Protein AF-A0A251ZAP9-F1 (afdb_monomer_lite)

pLDDT: mean 86.89, std 14.74, range [37.38, 97.94]

Radius of gyration: 20.37 Å; chains: 1; bounding box: 58×32×50 Å

Secondary structure (DSSP, 8-state):
-PPP--PPPHHHHHHHHHHHHHHHHHTT--HHHHHHHHT-S-SSHHHHHHHHHHHHHHHHHHHHHHHHHHHHHHHHHTSPS-HHHHHHHHHHHHHHHHHHT-

Structure (mmCIF, N/CA/C/O backbone):
data_AF-A0A251ZAP9-F1
#
_entry.id   AF-A0A251ZAP9-F1
#
loop_
_atom_site.group_PDB
_atom_site.id
_atom_site.type_symbol
_atom_site.label_atom_id
_atom_site.label_alt_id
_atom_site.label_comp_id
_atom_site.label_asym_id
_atom_site.label_entity_id
_atom_site.label_seq_id
_atom_site.pdbx_PDB_ins_code
_atom_site.Cartn_x
_atom_site.Cartn_y
_atom_site.Cartn_z
_atom_site.occupancy
_atom_site.B_iso_or_equiv
_atom_site.auth_seq_id
_atom_site.auth_comp_id
_atom_site.auth_asym_id
_atom_site.auth_atom_id
_atom_site.pdbx_PDB_model_num
ATOM 1 N N . MET A 1 1 ? -24.349 -4.810 14.531 1.00 37.38 1 MET A N 1
ATOM 2 C CA . MET A 1 1 ? -23.433 -3.792 15.086 1.00 37.38 1 MET A CA 1
ATOM 3 C C . MET A 1 1 ? -22.558 -3.328 13.937 1.00 37.38 1 MET A C 1
ATOM 5 O O . MET A 1 1 ? -21.761 -4.117 13.455 1.00 37.38 1 MET A O 1
ATOM 9 N N . VAL A 1 2 ? -22.806 -2.134 13.400 1.00 46.34 2 VAL A N 1
ATOM 10 C CA . VAL A 1 2 ? -21.966 -1.564 12.334 1.00 46.34 2 VAL A CA 1
ATOM 11 C C . VAL A 1 2 ? -20.702 -1.050 13.026 1.00 46.34 2 VAL A C 1
ATOM 13 O O . VAL A 1 2 ? -20.858 -0.300 13.994 1.00 46.34 2 VAL A O 1
ATOM 16 N N . PRO A 1 3 ? -19.482 -1.475 12.653 1.00 48.91 3 PRO A N 1
ATOM 17 C CA . PRO A 1 3 ? -18.291 -0.922 13.278 1.00 48.91 3 PRO A CA 1
ATOM 18 C C . PRO A 1 3 ? -18.271 0.583 13.002 1.00 48.91 3 PRO A C 1
ATOM 20 O O . PRO A 1 3 ? -18.531 1.018 11.879 1.00 48.91 3 PRO A O 1
ATOM 23 N N . ALA A 1 4 ? -18.029 1.377 14.046 1.00 52.19 4 ALA A N 1
ATOM 24 C CA . ALA A 1 4 ? -17.840 2.812 13.910 1.00 52.19 4 ALA A CA 1
ATOM 25 C C . ALA A 1 4 ? -16.797 3.056 12.814 1.00 52.19 4 ALA A C 1
ATOM 27 O O . ALA A 1 4 ? -15.747 2.407 12.828 1.00 52.19 4 ALA A O 1
ATOM 28 N N . ALA A 1 5 ? -17.110 3.941 11.861 1.00 56.00 5 ALA A N 1
ATOM 29 C CA . ALA A 1 5 ? -16.193 4.369 10.813 1.00 56.00 5 ALA A CA 1
ATOM 30 C C . ALA A 1 5 ? -14.890 4.820 11.483 1.00 56.00 5 ALA A C 1
ATOM 32 O O . ALA A 1 5 ? -14.802 5.907 12.052 1.00 56.00 5 ALA A O 1
ATOM 33 N N . SER A 1 6 ? -13.917 3.917 11.514 1.00 70.44 6 SER A N 1
ATOM 34 C CA . SER A 1 6 ? -12.701 4.093 12.290 1.00 70.44 6 SER A CA 1
ATOM 35 C C . SER A 1 6 ? -11.775 4.901 11.408 1.00 70.44 6 SER A C 1
ATOM 37 O O . SE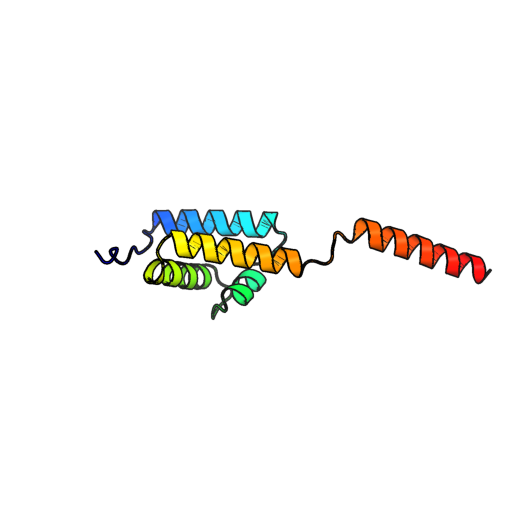R A 1 6 ? -11.110 4.364 10.534 1.00 70.44 6 SER A O 1
ATOM 39 N N . THR A 1 7 ? -11.819 6.221 11.540 1.00 82.56 7 THR A N 1
ATOM 40 C CA . THR A 1 7 ? -10.821 7.064 10.888 1.00 82.56 7 THR A CA 1
ATOM 41 C C . THR A 1 7 ? -9.475 6.862 11.582 1.00 82.56 7 THR A C 1
ATOM 43 O O . THR A 1 7 ? -9.433 6.658 12.794 1.00 82.56 7 THR A O 1
ATOM 46 N N . LEU A 1 8 ? -8.381 6.887 10.822 1.00 88.94 8 LEU A N 1
ATOM 47 C CA . LEU A 1 8 ? -7.042 6.875 11.407 1.00 88.94 8 LEU A CA 1
ATOM 48 C C . LEU A 1 8 ? -6.769 8.224 12.077 1.00 88.94 8 LEU A C 1
ATOM 50 O O . LEU A 1 8 ? -7.010 9.280 11.484 1.00 88.94 8 LEU A O 1
ATOM 54 N N . ASN A 1 9 ? -6.245 8.177 13.296 1.00 92.00 9 ASN A N 1
ATOM 55 C CA . ASN A 1 9 ? -5.820 9.364 14.033 1.00 92.00 9 ASN A CA 1
ATOM 56 C C . ASN A 1 9 ? -4.478 9.896 13.482 1.00 92.00 9 ASN A C 1
ATOM 58 O O . ASN A 1 9 ? -3.777 9.160 12.784 1.00 92.00 9 ASN A O 1
ATOM 62 N N . PRO A 1 10 ? -4.077 11.142 13.803 1.00 92.75 10 PRO A N 1
ATOM 63 C CA . PRO A 1 10 ? -2.835 11.738 13.299 1.00 92.75 10 PRO A CA 1
ATOM 64 C C . PRO A 1 10 ? -1.585 10.882 13.547 1.00 92.75 10 PRO A C 1
ATOM 66 O O . PRO A 1 10 ? -0.848 10.617 12.602 1.00 92.75 10 PRO A O 1
ATOM 69 N N . ASP A 1 11 ? -1.403 10.359 14.764 1.00 94.38 11 ASP A N 1
ATOM 70 C CA . ASP A 1 11 ? -0.278 9.471 15.092 1.00 94.38 11 ASP A CA 1
ATOM 71 C C . ASP A 1 11 ? -0.277 8.189 14.245 1.00 94.38 11 ASP A C 1
ATOM 73 O O . ASP A 1 11 ? 0.767 7.722 13.797 1.00 94.38 11 ASP A O 1
ATOM 77 N N . GLN A 1 12 ? -1.457 7.624 13.970 1.00 94.19 12 GLN A N 1
ATOM 78 C CA . GLN A 1 12 ? -1.580 6.419 13.144 1.00 94.19 12 GLN A CA 1
ATOM 79 C C . GLN A 1 12 ? -1.276 6.708 11.672 1.00 94.19 12 GLN A C 1
ATOM 81 O O . GLN A 1 12 ? -0.725 5.853 10.983 1.00 94.19 12 GLN A O 1
ATOM 86 N N . LEU A 1 13 ? -1.626 7.899 11.180 1.00 95.00 13 LEU A N 1
ATOM 87 C CA . LEU A 1 13 ? -1.279 8.335 9.828 1.00 95.00 13 LEU A CA 1
ATOM 88 C C . LEU A 1 13 ? 0.229 8.545 9.678 1.00 95.00 13 LEU A C 1
ATOM 90 O O . LEU A 1 13 ? 0.785 8.149 8.658 1.00 95.00 13 LEU A O 1
ATOM 94 N N . GLU A 1 14 ? 0.892 9.109 10.688 1.00 96.69 14 GLU A N 1
ATOM 95 C CA . GLU A 1 14 ? 2.350 9.258 10.700 1.00 96.69 14 GLU A CA 1
ATOM 96 C C . GLU A 1 14 ? 3.054 7.894 10.734 1.00 96.69 14 GLU A C 1
ATOM 98 O O . GLU A 1 14 ? 3.955 7.632 9.936 1.00 96.69 14 GLU A O 1
ATOM 103 N N . GLN A 1 15 ? 2.588 6.976 11.586 1.00 96.81 15 GLN A N 1
ATOM 104 C CA . GLN A 1 15 ? 3.089 5.599 11.616 1.00 96.81 15 GLN A CA 1
ATOM 105 C C . GLN A 1 15 ? 2.869 4.876 10.283 1.00 96.81 15 GLN A C 1
ATOM 107 O O . GLN A 1 15 ? 3.771 4.193 9.796 1.00 96.81 15 GLN A O 1
ATOM 112 N N . LEU A 1 16 ? 1.697 5.048 9.666 1.00 96.44 16 LEU A N 1
ATOM 113 C CA . LEU A 1 16 ? 1.402 4.489 8.351 1.00 96.44 16 LEU A CA 1
ATOM 114 C C . LEU A 1 16 ? 2.315 5.091 7.276 1.00 96.44 16 LEU A C 1
ATOM 116 O O . LEU A 1 16 ? 2.805 4.364 6.419 1.00 96.44 16 LEU A O 1
ATOM 120 N N . GLU A 1 17 ? 2.588 6.394 7.321 1.00 97.38 17 GLU A N 1
ATOM 121 C CA . GLU A 1 17 ? 3.525 7.041 6.404 1.00 97.38 17 GLU 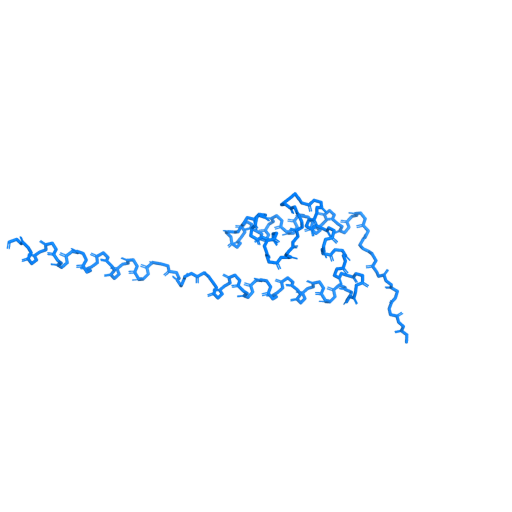A CA 1
ATOM 122 C C . GLU A 1 17 ? 4.935 6.447 6.507 1.00 97.38 17 GLU A C 1
ATOM 124 O O . GLU A 1 17 ? 5.548 6.150 5.478 1.00 97.38 17 GLU A O 1
ATOM 129 N N . LEU A 1 18 ? 5.448 6.267 7.728 1.00 97.88 18 LEU A N 1
ATOM 130 C CA . LEU A 1 18 ? 6.755 5.649 7.965 1.00 97.88 18 LEU A CA 1
ATOM 131 C C . LEU A 1 18 ? 6.781 4.210 7.447 1.00 97.88 18 LEU A C 1
ATOM 133 O O . LEU A 1 18 ? 7.659 3.861 6.658 1.00 97.88 18 LEU A O 1
ATOM 137 N N . PHE A 1 19 ? 5.760 3.421 7.792 1.00 97.75 19 PHE A N 1
ATOM 138 C CA . PHE A 1 19 ? 5.604 2.057 7.297 1.00 97.75 19 PHE A CA 1
ATOM 139 C C . PHE A 1 19 ? 5.631 2.001 5.766 1.00 97.75 19 PHE A C 1
ATOM 141 O O . PHE A 1 19 ? 6.369 1.204 5.193 1.00 97.75 19 PHE A O 1
ATOM 148 N N . LEU A 1 20 ? 4.871 2.864 5.083 1.00 97.50 20 LEU A N 1
ATOM 149 C CA . LEU A 1 20 ? 4.834 2.887 3.620 1.00 97.50 20 LEU A CA 1
ATOM 150 C C . LEU A 1 20 ? 6.192 3.250 3.022 1.00 97.50 20 LEU A C 1
ATOM 152 O O . LEU A 1 20 ? 6.576 2.673 2.008 1.00 97.50 20 LEU A O 1
ATOM 156 N N . LYS A 1 21 ? 6.929 4.193 3.619 1.00 97.44 21 LYS A N 1
ATOM 157 C CA . LYS A 1 21 ? 8.277 4.548 3.149 1.00 97.44 21 LYS A CA 1
ATOM 158 C C . LYS A 1 21 ? 9.225 3.355 3.243 1.00 97.44 21 LYS A C 1
ATOM 160 O O . LYS A 1 21 ? 9.916 3.064 2.265 1.00 97.44 21 LYS A O 1
ATOM 165 N N . ASP A 1 22 ? 9.222 2.653 4.371 1.00 97.94 22 ASP A N 1
ATOM 166 C CA . ASP A 1 22 ? 10.075 1.481 4.574 1.00 97.94 22 ASP A CA 1
ATOM 167 C C . ASP A 1 22 ? 9.655 0.314 3.678 1.00 97.94 22 ASP A C 1
ATOM 169 O O . ASP A 1 22 ? 10.496 -0.324 3.046 1.00 97.94 22 ASP A O 1
ATOM 173 N N . TRP A 1 23 ? 8.353 0.068 3.548 1.00 96.75 23 TRP A N 1
ATOM 174 C CA . TRP A 1 23 ? 7.816 -0.980 2.685 1.00 96.75 23 TRP A CA 1
ATOM 175 C C . TRP A 1 23 ? 8.141 -0.738 1.205 1.00 96.75 23 TRP A C 1
ATOM 177 O O . TRP A 1 23 ? 8.588 -1.654 0.511 1.00 96.75 23 TRP A O 1
ATOM 187 N N . LEU A 1 24 ? 8.016 0.502 0.718 1.00 96.12 24 LEU A N 1
ATOM 188 C CA . LEU A 1 24 ? 8.418 0.872 -0.644 1.00 96.12 24 LEU A CA 1
ATOM 189 C C . LEU A 1 24 ? 9.918 0.684 -0.869 1.00 96.12 24 LEU A C 1
ATOM 191 O O . LEU A 1 24 ? 10.328 0.138 -1.892 1.00 96.12 24 LEU A O 1
ATOM 195 N N . ARG A 1 25 ? 10.741 1.081 0.107 1.00 95.88 25 ARG A N 1
ATOM 196 C CA . ARG A 1 25 ? 12.191 0.898 0.041 1.00 95.88 25 ARG A CA 1
ATOM 197 C C . ARG A 1 25 ? 12.570 -0.581 -0.045 1.00 95.88 25 ARG A C 1
ATOM 199 O O . ARG A 1 25 ? 13.387 -0.935 -0.890 1.00 95.88 25 ARG A O 1
ATOM 206 N N . HIS A 1 26 ? 11.983 -1.433 0.794 1.00 94.00 26 HIS A N 1
ATOM 207 C CA . HIS A 1 26 ? 12.285 -2.868 0.816 1.00 94.00 26 HIS A CA 1
ATOM 208 C C . HIS A 1 26 ? 11.768 -3.614 -0.416 1.00 94.00 26 HIS A C 1
ATOM 210 O O . HIS A 1 26 ? 12.430 -4.528 -0.895 1.00 94.00 26 HIS A O 1
ATOM 216 N N . SER A 1 27 ? 10.623 -3.205 -0.962 1.00 91.56 27 SER A N 1
ATOM 217 C CA . SER A 1 27 ? 10.065 -3.795 -2.186 1.00 91.56 27 SER A CA 1
ATOM 218 C C . SER A 1 27 ? 10.713 -3.270 -3.476 1.00 91.56 27 SER A C 1
ATOM 220 O O . SER A 1 27 ? 10.362 -3.727 -4.563 1.00 91.56 27 SER A O 1
ATOM 222 N N . GLY A 1 28 ? 11.649 -2.314 -3.386 1.00 93.69 28 GLY A N 1
ATOM 223 C CA . GLY A 1 28 ? 12.269 -1.679 -4.553 1.00 93.69 28 GLY A CA 1
ATOM 224 C C . GLY A 1 28 ? 11.277 -0.861 -5.389 1.00 93.69 28 GLY A C 1
ATOM 225 O O . GLY A 1 28 ? 11.449 -0.727 -6.601 1.00 93.69 28 GLY A O 1
ATOM 226 N N . ARG A 1 29 ? 10.213 -0.347 -4.762 1.00 94.94 29 ARG A N 1
ATOM 227 C CA . ARG A 1 29 ? 9.118 0.382 -5.413 1.00 94.94 29 ARG A CA 1
ATOM 228 C C . ARG A 1 29 ? 9.143 1.867 -5.074 1.00 94.94 29 ARG A C 1
ATOM 230 O O . ARG A 1 29 ? 9.766 2.321 -4.117 1.00 94.94 29 ARG A O 1
ATOM 237 N N . THR A 1 30 ? 8.429 2.647 -5.876 1.00 95.75 30 THR A N 1
ATOM 238 C CA . THR A 1 30 ? 8.312 4.099 -5.720 1.00 95.75 30 THR A CA 1
ATOM 239 C C . THR A 1 30 ? 6.899 4.516 -5.308 1.00 95.75 30 THR A C 1
ATOM 241 O O . THR A 1 30 ? 5.923 3.785 -5.481 1.00 95.75 30 THR A O 1
ATOM 244 N N . GLN A 1 31 ? 6.747 5.758 -4.841 1.00 96.56 31 GLN A N 1
ATOM 245 C CA . GLN A 1 31 ? 5.425 6.361 -4.616 1.00 96.56 31 GLN A CA 1
ATOM 246 C C . GLN A 1 31 ? 4.569 6.402 -5.891 1.00 96.56 31 GLN A C 1
ATOM 248 O O . GLN A 1 31 ? 3.342 6.355 -5.815 1.00 96.56 31 GLN A O 1
ATOM 253 N N . ALA A 1 32 ? 5.194 6.477 -7.071 1.00 95.94 32 ALA A N 1
ATOM 254 C CA . ALA A 1 32 ? 4.473 6.416 -8.335 1.00 95.94 32 ALA A CA 1
ATOM 255 C C . ALA A 1 32 ? 3.862 5.029 -8.575 1.00 95.94 32 ALA A C 1
ATOM 257 O O . ALA A 1 32 ? 2.753 4.948 -9.104 1.00 95.94 32 ALA A O 1
ATOM 258 N N . ASP A 1 33 ? 4.541 3.963 -8.151 1.00 95.62 33 ASP A N 1
ATOM 259 C CA . ASP A 1 33 ? 4.028 2.592 -8.229 1.00 95.62 33 ASP A CA 1
ATOM 260 C C . ASP A 1 33 ? 2.861 2.401 -7.266 1.00 95.62 33 ASP A C 1
ATOM 262 O O . ASP A 1 33 ? 1.783 1.978 -7.684 1.00 95.62 33 ASP A O 1
ATOM 266 N N . LEU A 1 34 ? 3.014 2.859 -6.020 1.00 97.00 34 LEU A N 1
ATOM 267 C CA . LEU A 1 34 ? 1.922 2.853 -5.046 1.00 97.00 34 LEU A CA 1
ATOM 268 C C . LEU A 1 34 ? 0.716 3.661 -5.520 1.00 97.00 34 LEU A C 1
ATOM 270 O O . LEU A 1 34 ? -0.417 3.198 -5.408 1.00 97.00 34 LEU A O 1
ATOM 274 N N . ARG A 1 35 ? 0.938 4.834 -6.125 1.00 97.44 35 ARG A N 1
ATOM 275 C CA . ARG A 1 35 ? -0.140 5.620 -6.734 1.00 97.44 35 ARG A CA 1
ATOM 276 C C . ARG A 1 35 ? -0.901 4.806 -7.777 1.00 97.44 35 ARG A C 1
ATOM 278 O O . ARG A 1 35 ? -2.127 4.870 -7.797 1.00 97.44 35 ARG A O 1
ATOM 285 N N . ARG A 1 36 ? -0.204 4.074 -8.654 1.00 96.25 36 ARG A N 1
ATOM 286 C CA . ARG A 1 36 ? -0.845 3.262 -9.704 1.00 96.25 36 ARG A CA 1
ATOM 287 C C . ARG A 1 36 ? -1.683 2.136 -9.096 1.00 96.25 36 ARG A C 1
ATOM 289 O O . ARG A 1 36 ? -2.857 2.036 -9.443 1.00 96.25 36 ARG A O 1
ATOM 296 N N . SER A 1 37 ? -1.139 1.382 -8.142 1.00 96.19 37 SER A N 1
ATOM 297 C CA . SER A 1 37 ? -1.854 0.276 -7.482 1.00 96.19 37 SER A CA 1
ATOM 298 C C . SER A 1 37 ? -3.028 0.744 -6.604 1.00 96.19 37 SER A C 1
ATOM 300 O O . SER A 1 37 ? -4.071 0.089 -6.519 1.00 96.19 37 SER A O 1
ATOM 302 N N . LEU A 1 38 ? -2.924 1.929 -5.993 1.00 95.75 38 LEU A N 1
ATOM 303 C CA . LEU A 1 38 ? -4.040 2.564 -5.280 1.00 95.75 38 LEU A CA 1
ATOM 304 C C . LEU A 1 38 ? -5.021 3.292 -6.205 1.00 95.75 38 LEU A C 1
ATOM 306 O O . LEU A 1 38 ? -6.119 3.623 -5.771 1.00 95.75 38 LEU A O 1
ATOM 310 N N . ARG A 1 39 ? -4.648 3.540 -7.467 1.00 94.62 39 ARG A N 1
ATOM 311 C CA . ARG A 1 39 ? -5.353 4.443 -8.396 1.00 94.62 39 ARG A CA 1
ATOM 312 C C . ARG A 1 39 ? -5.543 5.853 -7.820 1.00 94.62 39 ARG A C 1
ATOM 314 O O . ARG A 1 39 ? -6.541 6.516 -8.085 1.00 94.62 39 ARG A O 1
ATOM 321 N N . ALA A 1 40 ? -4.564 6.322 -7.049 1.00 95.44 40 ALA A N 1
ATOM 322 C CA . ALA A 1 40 ? -4.615 7.626 -6.405 1.00 95.44 40 ALA A CA 1
ATOM 323 C C . ALA A 1 40 ? -4.422 8.776 -7.414 1.00 95.44 40 ALA A C 1
ATOM 325 O O . ALA A 1 40 ? -3.660 8.683 -8.387 1.00 95.44 40 ALA A O 1
ATOM 326 N N . GLY A 1 41 ? -5.074 9.910 -7.145 1.00 92.38 41 GLY A N 1
ATOM 327 C CA . GLY A 1 41 ? -5.014 11.099 -8.004 1.00 92.38 41 GLY A CA 1
ATOM 328 C C . GLY A 1 41 ? -3.663 11.829 -8.006 1.00 92.38 41 GLY A C 1
ATOM 329 O O . GLY A 1 41 ? -3.426 12.678 -8.858 1.00 92.38 41 GLY A O 1
ATOM 330 N N . SER A 1 42 ? -2.758 11.519 -7.071 1.00 95.56 42 SER A N 1
ATOM 331 C CA . SER A 1 42 ? -1.465 12.198 -6.915 1.00 95.56 42 SER A CA 1
ATOM 332 C C . SER A 1 42 ? -0.416 11.260 -6.315 1.00 95.56 42 SER A C 1
ATOM 334 O O . SER A 1 42 ? -0.744 10.415 -5.490 1.00 95.56 42 SER A O 1
ATOM 336 N N . ILE A 1 43 ? 0.852 11.426 -6.716 1.00 94.88 43 ILE A N 1
ATOM 337 C CA . ILE A 1 43 ? 1.995 10.675 -6.155 1.00 94.88 43 ILE A CA 1
ATOM 338 C C . ILE A 1 43 ? 2.397 11.158 -4.755 1.00 94.88 43 ILE A C 1
ATOM 340 O O . ILE A 1 43 ? 3.146 10.480 -4.064 1.00 94.88 43 ILE A O 1
ATOM 344 N N . ARG A 1 44 ? 1.943 12.349 -4.342 1.00 96.38 44 ARG A N 1
ATOM 345 C CA . ARG A 1 44 ? 2.316 12.936 -3.048 1.00 96.38 44 ARG A CA 1
ATOM 346 C C . ARG A 1 44 ? 1.771 12.083 -1.905 1.00 96.38 44 ARG A C 1
ATOM 348 O O . ARG A 1 44 ? 0.586 11.759 -1.912 1.00 96.38 44 ARG A O 1
ATOM 355 N N . MET A 1 45 ? 2.601 11.823 -0.896 1.00 95.56 45 MET A N 1
ATOM 356 C CA . MET A 1 45 ? 2.250 10.975 0.250 1.00 95.56 45 MET A CA 1
ATOM 357 C C . MET A 1 45 ? 0.896 11.307 0.908 1.00 95.56 45 MET A C 1
ATOM 359 O O . MET A 1 45 ? 0.117 10.378 1.107 1.00 95.56 45 MET A O 1
ATOM 363 N N . PRO A 1 46 ? 0.516 12.585 1.131 1.00 95.31 46 PRO A N 1
ATOM 364 C CA . PRO A 1 46 ? -0.796 12.903 1.699 1.00 95.31 46 PRO A CA 1
ATOM 365 C C . PRO A 1 46 ? -1.978 12.381 0.872 1.00 95.31 46 PRO A C 1
ATOM 367 O O . PRO A 1 46 ? -2.991 11.980 1.430 1.00 95.31 46 PRO A O 1
ATOM 370 N N . ALA A 1 47 ? -1.855 12.345 -0.458 1.00 95.88 47 ALA A N 1
ATOM 371 C CA . ALA A 1 47 ? -2.904 11.806 -1.322 1.00 95.88 47 ALA A CA 1
ATOM 372 C C . ALA A 1 47 ? -2.969 10.272 -1.256 1.00 95.88 47 ALA A C 1
ATOM 374 O O . ALA A 1 47 ? -4.055 9.704 -1.303 1.00 95.88 47 ALA A O 1
ATOM 375 N N . LEU A 1 48 ? -1.819 9.605 -1.111 1.00 97.25 48 LEU A N 1
ATOM 376 C CA . LEU A 1 48 ? -1.761 8.152 -0.927 1.00 97.25 48 LEU A CA 1
ATOM 377 C C . LEU A 1 48 ? -2.396 7.753 0.412 1.00 97.25 48 LEU A C 1
ATOM 379 O O . LEU A 1 48 ? -3.248 6.869 0.447 1.00 97.25 48 LEU A O 1
ATOM 383 N N . LEU A 1 49 ? -2.053 8.464 1.491 1.00 96.44 49 LEU A N 1
ATOM 384 C CA . LEU A 1 49 ? -2.645 8.267 2.816 1.00 96.44 49 LEU A CA 1
ATOM 385 C C . LEU A 1 49 ? -4.160 8.501 2.813 1.00 96.44 49 LEU A C 1
ATOM 387 O O . LEU A 1 49 ? -4.884 7.748 3.456 1.00 96.44 49 LEU A O 1
ATOM 391 N N . GLN A 1 50 ? -4.658 9.485 2.057 1.00 95.31 50 GLN A N 1
ATOM 392 C CA . GLN A 1 50 ? -6.099 9.714 1.916 1.00 95.31 50 GLN A CA 1
ATOM 393 C C . GLN A 1 50 ? -6.833 8.523 1.279 1.00 95.31 50 GLN A C 1
ATOM 395 O O . GLN A 1 50 ? -7.912 8.166 1.750 1.00 95.31 50 GLN A O 1
ATOM 400 N N . GLU A 1 51 ? -6.277 7.875 0.249 1.00 96.25 51 GLU A N 1
ATOM 401 C CA . GLU A 1 51 ? -6.899 6.668 -0.328 1.00 96.25 51 GLU A CA 1
ATOM 402 C C . GLU A 1 51 ? -6.903 5.491 0.659 1.00 96.25 51 GLU A C 1
ATOM 404 O O . GLU A 1 51 ? -7.887 4.752 0.769 1.00 96.25 51 GLU A O 1
ATOM 409 N N . LEU A 1 52 ? -5.826 5.332 1.429 1.00 95.69 52 LEU A N 1
ATOM 410 C CA . LEU A 1 52 ? -5.751 4.303 2.466 1.00 95.69 52 LEU A CA 1
ATOM 411 C C . LEU A 1 52 ? -6.738 4.588 3.604 1.00 95.69 52 LEU A C 1
ATOM 413 O O . LEU A 1 52 ? -7.447 3.684 4.035 1.00 95.69 52 LEU A O 1
ATOM 417 N N . GLN A 1 53 ? -6.881 5.846 4.025 1.00 94.56 53 GLN A N 1
ATOM 418 C CA . GLN A 1 53 ? -7.878 6.254 5.014 1.00 94.56 53 GLN A CA 1
ATOM 419 C C . GLN A 1 53 ? -9.304 5.969 4.528 1.00 94.56 53 GLN A C 1
ATOM 421 O O . GLN A 1 53 ? -10.111 5.451 5.296 1.00 94.56 53 GLN A O 1
ATOM 426 N N . ARG A 1 54 ? -9.616 6.215 3.246 1.00 94.25 54 ARG A N 1
ATOM 427 C CA . ARG A 1 54 ? -10.910 5.816 2.659 1.00 94.25 54 ARG A CA 1
ATOM 428 C C . ARG A 1 54 ? -11.128 4.308 2.718 1.00 94.25 54 ARG A C 1
ATOM 430 O O . ARG A 1 54 ? -12.239 3.877 3.013 1.00 94.25 54 ARG A O 1
ATOM 437 N N . THR A 1 55 ? -10.080 3.518 2.489 1.00 95.06 55 THR A N 1
ATOM 438 C CA . THR A 1 55 ? -10.142 2.054 2.623 1.00 95.06 55 THR A CA 1
ATOM 439 C C . THR A 1 55 ? -10.499 1.656 4.058 1.00 95.06 55 THR A C 1
ATOM 441 O O . THR A 1 55 ? -11.403 0.848 4.257 1.00 95.06 55 THR A O 1
ATOM 444 N N . VAL A 1 56 ? -9.884 2.290 5.064 1.00 94.69 56 VAL A N 1
ATOM 445 C CA . VAL A 1 56 ? -10.229 2.056 6.477 1.00 94.69 56 VAL A CA 1
ATOM 446 C C . VAL A 1 56 ? -11.669 2.481 6.785 1.00 94.69 56 VAL A C 1
ATOM 448 O O . VAL A 1 56 ? -12.385 1.765 7.478 1.00 94.69 56 VAL A O 1
ATOM 451 N N . MET A 1 57 ? -12.148 3.602 6.240 1.00 92.75 57 MET A N 1
ATOM 452 C CA . MET A 1 57 ? -13.539 4.031 6.447 1.00 92.75 57 MET A CA 1
ATOM 453 C C . MET A 1 57 ? -14.564 3.048 5.861 1.00 92.75 57 MET A C 1
ATOM 455 O O . MET A 1 57 ? -15.674 2.957 6.379 1.00 92.75 57 MET A O 1
ATOM 459 N N . GLN A 1 58 ? -14.209 2.324 4.795 1.00 92.50 58 GLN A N 1
ATOM 460 C CA . GLN A 1 58 ? -15.098 1.378 4.112 1.00 92.50 58 GLN A CA 1
ATOM 461 C C . GLN A 1 58 ? -15.032 -0.040 4.693 1.00 92.50 58 GLN A C 1
ATOM 463 O O . GLN A 1 58 ? -16.064 -0.692 4.825 1.00 92.50 58 GLN A O 1
ATOM 468 N N . ALA A 1 59 ? -13.831 -0.518 5.024 1.00 91.94 59 ALA A N 1
ATOM 469 C CA . ALA A 1 59 ? -13.570 -1.920 5.360 1.00 91.94 59 ALA A CA 1
ATOM 470 C C . ALA A 1 59 ? -12.752 -2.104 6.655 1.00 91.94 59 ALA A C 1
ATOM 472 O O . ALA A 1 59 ? -12.335 -3.212 6.997 1.00 91.94 59 ALA A O 1
ATOM 473 N N . GLY A 1 60 ? -12.520 -1.022 7.397 1.00 92.19 60 GLY A N 1
ATOM 474 C CA . GLY A 1 60 ? -11.715 -1.028 8.611 1.00 92.19 60 GLY A CA 1
ATOM 475 C C . GLY A 1 60 ? -10.230 -1.279 8.352 1.00 92.19 60 GLY A C 1
ATOM 476 O O . GLY A 1 60 ? -9.748 -1.361 7.222 1.00 92.19 60 GLY A O 1
ATOM 477 N N . VAL A 1 61 ? -9.483 -1.418 9.445 1.00 91.50 61 VAL A N 1
ATOM 478 C CA . VAL A 1 61 ? -8.039 -1.701 9.405 1.00 91.50 61 VAL A CA 1
ATOM 479 C C . VAL A 1 61 ? -7.717 -3.070 8.797 1.00 91.50 61 VAL A C 1
ATOM 481 O O . VAL A 1 61 ? -6.658 -3.232 8.200 1.00 91.50 61 VAL A O 1
ATOM 484 N N . VAL A 1 62 ? -8.644 -4.032 8.884 1.00 93.12 62 VAL A N 1
ATOM 485 C CA . VAL A 1 62 ? -8.502 -5.344 8.232 1.00 93.12 62 VAL A CA 1
ATOM 486 C C . VAL A 1 62 ? -8.516 -5.182 6.713 1.00 93.12 62 VAL A C 1
ATOM 488 O O . VAL A 1 62 ? -7.603 -5.660 6.049 1.00 93.12 62 VAL A O 1
ATOM 491 N N . GLY A 1 63 ? -9.465 -4.415 6.164 1.00 94.56 63 GLY A N 1
ATOM 492 C CA . GLY A 1 63 ? -9.501 -4.135 4.727 1.00 94.56 63 GLY A CA 1
ATOM 493 C C . GLY A 1 63 ? -8.294 -3.336 4.227 1.00 94.56 63 GLY A C 1
ATOM 494 O O . GLY A 1 63 ? -7.844 -3.536 3.100 1.00 94.56 63 GLY A O 1
ATOM 495 N N . LEU A 1 64 ? -7.715 -2.465 5.065 1.00 95.50 64 LEU A N 1
ATOM 496 C CA . LEU A 1 64 ? -6.437 -1.814 4.755 1.00 95.50 64 LEU A CA 1
ATOM 497 C C . LEU A 1 64 ? -5.305 -2.840 4.607 1.00 95.50 64 LEU A C 1
ATOM 499 O O . LEU A 1 64 ? -4.560 -2.778 3.628 1.00 95.50 64 LEU A O 1
ATOM 503 N N . ALA A 1 65 ? -5.186 -3.778 5.550 1.00 95.50 65 ALA A N 1
ATOM 504 C CA . ALA A 1 65 ? -4.171 -4.826 5.497 1.00 95.50 65 ALA A CA 1
ATOM 505 C C . ALA A 1 65 ? -4.346 -5.712 4.254 1.00 95.50 65 ALA A C 1
ATOM 507 O O . ALA A 1 65 ? -3.402 -5.879 3.487 1.00 95.50 65 ALA A O 1
ATOM 508 N N . GLU A 1 66 ? -5.566 -6.187 3.988 1.00 97.00 66 GLU A N 1
ATOM 509 C CA . GLU A 1 66 ? -5.886 -6.974 2.788 1.00 97.00 66 GLU A CA 1
ATOM 510 C C . GLU A 1 66 ? -5.537 -6.224 1.498 1.00 97.00 66 GLU A C 1
ATOM 512 O O . GLU A 1 66 ? -4.976 -6.804 0.561 1.00 97.00 66 GLU A O 1
ATOM 517 N N . ARG A 1 67 ? -5.823 -4.916 1.449 1.00 96.62 67 ARG A N 1
ATOM 518 C CA . ARG A 1 67 ? -5.493 -4.085 0.291 1.00 96.62 67 ARG A CA 1
ATOM 519 C C . ARG A 1 67 ? -3.987 -3.990 0.078 1.00 96.62 67 ARG A C 1
ATOM 521 O O . ARG A 1 67 ? -3.546 -4.142 -1.058 1.00 96.62 67 ARG A O 1
ATOM 528 N N . LEU A 1 68 ? -3.207 -3.754 1.130 1.00 97.00 68 LEU A N 1
ATOM 529 C CA . LEU A 1 68 ? -1.747 -3.676 1.032 1.00 97.00 68 LEU A CA 1
ATOM 530 C C . LEU A 1 68 ? -1.134 -5.029 0.640 1.00 97.00 68 LEU A C 1
ATOM 532 O O . LEU A 1 68 ? -0.308 -5.065 -0.269 1.00 97.00 68 LEU A O 1
ATOM 536 N N . CYS A 1 69 ? -1.604 -6.138 1.220 1.00 96.25 69 CYS A N 1
ATOM 537 C CA . CYS A 1 69 ? -1.171 -7.485 0.834 1.00 96.25 69 CYS A CA 1
ATOM 538 C C . CYS A 1 69 ? -1.492 -7.804 -0.634 1.00 96.25 69 CYS A C 1
ATOM 540 O O . CYS A 1 69 ? -0.678 -8.396 -1.335 1.00 96.25 69 CYS A O 1
ATOM 542 N N . SER A 1 70 ? -2.658 -7.381 -1.128 1.00 96.38 70 SER A N 1
ATOM 543 C CA . SER A 1 70 ? -3.036 -7.585 -2.533 1.00 96.38 70 SER A CA 1
ATOM 544 C C . SER A 1 70 ? -2.127 -6.809 -3.491 1.00 96.38 70 SER A C 1
ATOM 546 O O . SER A 1 70 ? -1.741 -7.329 -4.535 1.00 96.38 70 SER A O 1
ATOM 548 N N . ILE A 1 71 ? -1.761 -5.577 -3.125 1.00 96.19 71 ILE A N 1
ATOM 549 C CA . ILE A 1 71 ? -0.811 -4.757 -3.891 1.00 96.19 71 ILE A CA 1
ATOM 550 C C . ILE A 1 71 ? 0.578 -5.402 -3.888 1.00 96.19 71 ILE A C 1
ATOM 552 O O . ILE A 1 71 ? 1.228 -5.468 -4.929 1.00 96.19 71 ILE A O 1
ATOM 556 N N . GLU A 1 72 ? 1.025 -5.906 -2.737 1.00 95.06 72 GLU A N 1
ATOM 557 C CA . GLU A 1 72 ? 2.295 -6.624 -2.638 1.00 95.06 72 GLU A CA 1
ATOM 558 C C . GLU A 1 72 ? 2.327 -7.844 -3.559 1.00 95.06 72 GLU A C 1
ATOM 560 O O . GLU A 1 72 ? 3.277 -8.021 -4.324 1.00 95.06 72 GLU A O 1
ATOM 565 N N . ALA A 1 73 ? 1.262 -8.649 -3.537 1.00 93.94 73 ALA A N 1
ATOM 566 C CA . ALA A 1 73 ? 1.128 -9.798 -4.415 1.00 93.94 73 ALA A CA 1
ATOM 567 C C . ALA A 1 73 ? 1.174 -9.374 -5.891 1.00 93.94 73 ALA A C 1
ATOM 569 O O . ALA A 1 73 ? 1.928 -9.961 -6.663 1.00 93.94 73 ALA A O 1
ATOM 570 N N . GLU A 1 74 ? 0.439 -8.333 -6.295 1.00 93.75 74 GLU A N 1
ATOM 571 C CA . GLU A 1 74 ? 0.481 -7.794 -7.665 1.00 93.75 74 GLU A CA 1
ATOM 572 C C . GLU A 1 74 ? 1.918 -7.433 -8.077 1.00 93.75 74 GLU A C 1
ATOM 574 O O . GLU A 1 74 ? 2.397 -7.831 -9.140 1.00 93.75 74 GLU A O 1
ATOM 579 N N . TRP A 1 75 ? 2.656 -6.742 -7.210 1.00 92.44 75 TRP A N 1
ATOM 580 C CA . TRP A 1 75 ? 4.039 -6.365 -7.486 1.00 92.44 75 TRP A CA 1
ATOM 581 C C . TRP A 1 75 ? 4.991 -7.549 -7.598 1.00 92.44 75 TRP A C 1
ATOM 583 O O . TRP A 1 75 ? 5.950 -7.457 -8.364 1.00 92.44 75 TRP A O 1
ATOM 593 N N . GLN A 1 76 ? 4.759 -8.633 -6.861 1.00 86.75 76 GLN A N 1
ATOM 594 C CA . GLN A 1 76 ? 5.567 -9.847 -6.970 1.00 86.75 76 GLN A CA 1
ATOM 595 C C . GLN A 1 76 ? 5.297 -10.590 -8.283 1.00 86.75 76 GLN A C 1
ATOM 597 O O . GLN A 1 76 ? 6.243 -11.041 -8.918 1.00 86.75 76 GLN A O 1
ATOM 602 N N . HIS A 1 77 ? 4.041 -10.646 -8.740 1.00 79.88 77 HIS A N 1
ATOM 603 C CA . HIS A 1 77 ? 3.682 -11.289 -10.013 1.00 79.88 77 HIS A CA 1
ATOM 604 C C . HIS A 1 77 ? 4.158 -10.501 -11.243 1.00 79.88 77 HIS A C 1
ATOM 606 O O . HIS A 1 77 ? 4.436 -11.091 -12.284 1.00 79.88 77 HIS A O 1
ATOM 612 N N . HIS A 1 78 ? 4.242 -9.172 -11.139 1.00 65.25 78 HIS A N 1
ATOM 613 C CA . HIS A 1 78 ? 4.707 -8.293 -12.217 1.00 65.25 78 HIS A CA 1
ATOM 614 C C . HIS A 1 78 ? 6.201 -7.950 -12.141 1.00 65.25 78 HIS A C 1
ATOM 616 O O . HIS A 1 78 ? 6.710 -7.238 -13.011 1.00 65.25 78 HIS A O 1
ATOM 622 N N . SER A 1 79 ? 6.912 -8.417 -11.113 1.00 56.94 79 SER A N 1
ATOM 623 C CA . SER A 1 79 ? 8.371 -8.406 -11.141 1.00 56.94 79 SER A CA 1
ATOM 624 C C . SER A 1 79 ? 8.822 -9.545 -12.052 1.00 56.94 79 SER A C 1
ATOM 626 O O . SER A 1 79 ? 8.397 -10.678 -11.817 1.00 56.94 79 SER A O 1
ATOM 628 N N . PRO A 1 80 ? 9.663 -9.300 -13.075 1.00 53.31 80 PRO A N 1
ATOM 629 C CA . PRO A 1 80 ? 10.315 -10.410 -13.751 1.00 53.31 80 PRO A CA 1
ATOM 630 C C . PRO A 1 80 ? 11.022 -11.258 -12.680 1.00 53.31 80 PRO A C 1
ATOM 632 O O . PRO A 1 80 ? 11.586 -10.678 -11.737 1.00 53.31 80 PRO A O 1
ATOM 635 N N . PRO A 1 81 ? 10.942 -12.600 -12.759 1.00 52.28 81 PRO A N 1
ATOM 636 C CA . PRO A 1 81 ? 11.666 -13.464 -11.838 1.00 52.28 81 PRO A 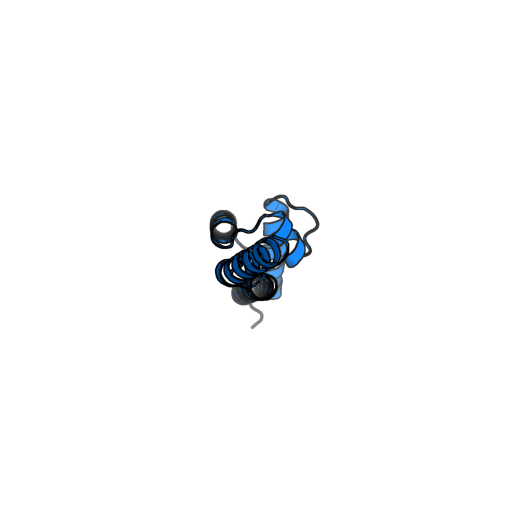CA 1
ATOM 637 C C . PRO A 1 81 ? 13.126 -13.017 -11.826 1.00 52.28 81 PRO A C 1
ATOM 639 O O . PRO A 1 81 ? 13.635 -12.541 -12.839 1.00 52.28 81 PRO A O 1
ATOM 642 N N . VAL A 1 82 ? 13.743 -13.060 -10.641 1.00 57.72 82 VAL A N 1
ATOM 643 C CA . VAL A 1 82 ? 15.105 -12.582 -10.374 1.00 57.72 82 VAL A CA 1
ATOM 644 C C . VAL A 1 82 ? 15.986 -12.804 -11.595 1.00 57.72 82 VAL A C 1
ATOM 646 O O . VAL A 1 82 ? 16.372 -13.924 -11.919 1.00 57.72 82 VAL A O 1
ATOM 649 N N . VAL A 1 83 ? 16.292 -11.692 -12.258 1.00 55.28 83 VAL A N 1
ATOM 650 C CA . VAL A 1 83 ? 16.948 -11.632 -13.564 1.00 55.28 83 VAL A CA 1
ATOM 651 C C . VAL A 1 83 ? 18.344 -12.267 -13.534 1.00 55.28 83 VAL A C 1
ATOM 653 O O . VAL A 1 83 ? 18.976 -12.369 -14.565 1.00 55.28 83 VAL A O 1
ATOM 656 N N . GLY A 1 84 ? 18.849 -12.706 -12.377 1.00 56.19 84 GLY A N 1
ATOM 657 C CA . GLY A 1 84 ? 20.178 -13.293 -12.222 1.00 56.19 84 GLY A CA 1
ATOM 658 C C . GLY A 1 84 ? 20.384 -14.595 -12.997 1.00 56.19 84 GLY A C 1
ATOM 659 O O . GLY A 1 84 ? 21.410 -14.734 -13.653 1.00 56.19 84 GLY A O 1
ATOM 660 N N . GLU A 1 85 ? 19.428 -15.528 -12.970 1.00 60.94 85 GLU A N 1
ATOM 661 C CA . GLU A 1 85 ? 19.590 -16.820 -13.662 1.00 60.94 85 GLU A CA 1
ATOM 662 C C . GLU A 1 85 ? 19.329 -16.686 -15.171 1.00 60.94 85 GLU A C 1
ATOM 664 O O . GLU A 1 85 ? 20.070 -17.232 -15.985 1.00 60.94 85 GLU A O 1
ATOM 669 N N . GLU A 1 86 ? 18.326 -15.895 -15.560 1.00 62.38 86 GLU A N 1
ATOM 670 C CA . GLU A 1 86 ? 18.027 -15.620 -16.971 1.00 62.38 86 GLU A CA 1
ATOM 671 C C . GLU A 1 86 ? 19.069 -14.698 -17.628 1.00 62.38 86 GLU A C 1
ATOM 673 O O . GLU A 1 86 ? 19.404 -14.909 -18.791 1.00 62.38 86 GLU A O 1
ATOM 678 N N . LEU A 1 87 ? 19.651 -13.728 -16.906 1.00 70.19 87 LEU A N 1
ATOM 679 C CA . LEU A 1 87 ? 20.789 -12.939 -17.407 1.00 70.19 87 LEU A CA 1
ATOM 680 C C . LEU A 1 87 ? 22.042 -13.799 -17.529 1.00 70.19 87 LEU A C 1
ATOM 682 O O . LEU A 1 87 ? 22.727 -13.692 -18.537 1.00 70.19 87 LEU A O 1
ATOM 686 N N . ALA A 1 88 ? 22.320 -14.683 -16.565 1.00 71.75 88 ALA A N 1
ATOM 687 C CA . ALA A 1 88 ? 23.446 -15.609 -16.675 1.00 71.75 88 ALA A CA 1
ATOM 688 C C . ALA A 1 88 ? 23.286 -16.554 -17.880 1.00 71.75 88 ALA A C 1
ATOM 690 O O . ALA A 1 88 ? 24.252 -16.815 -18.599 1.00 71.75 88 ALA A O 1
ATOM 691 N N . GLN A 1 89 ? 22.062 -17.026 -18.147 1.00 77.69 89 GLN A N 1
ATOM 692 C CA . GLN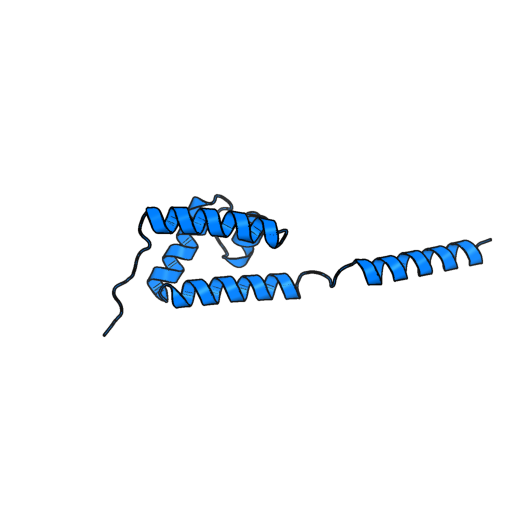 A 1 89 ? 21.747 -17.789 -19.359 1.00 77.69 89 GLN A CA 1
ATOM 693 C C . GLN A 1 89 ? 21.892 -16.945 -20.633 1.00 77.69 89 GLN A C 1
ATOM 695 O O . GLN A 1 89 ? 22.404 -17.444 -21.635 1.00 77.69 89 GLN A O 1
ATOM 700 N N . LEU A 1 90 ? 21.495 -15.670 -20.604 1.00 84.25 90 LEU A N 1
ATOM 701 C CA . LEU A 1 90 ? 21.666 -14.752 -21.730 1.00 84.25 90 LEU A CA 1
ATOM 702 C C . LEU A 1 90 ? 23.148 -14.466 -22.017 1.00 84.25 90 LEU A C 1
ATOM 704 O O . LEU A 1 90 ? 23.548 -14.481 -23.177 1.00 84.25 90 LEU A O 1
ATOM 708 N N . ASP A 1 91 ? 23.973 -14.261 -20.990 1.00 84.75 91 ASP A N 1
ATOM 709 C CA . ASP A 1 91 ? 25.421 -14.069 -21.131 1.00 84.75 91 ASP A CA 1
ATOM 710 C C . ASP A 1 91 ? 26.096 -15.308 -21.735 1.00 84.75 91 ASP A C 1
ATOM 712 O O . ASP A 1 91 ? 26.895 -15.188 -22.667 1.00 84.75 91 ASP A O 1
ATOM 716 N N . LEU A 1 92 ? 25.721 -16.509 -21.277 1.00 85.69 92 LEU A N 1
ATOM 717 C CA . LEU A 1 92 ? 26.182 -17.774 -21.861 1.00 85.69 92 LEU A CA 1
ATOM 718 C C . LEU A 1 92 ? 25.777 -17.902 -23.337 1.00 85.69 92 LEU A C 1
ATOM 720 O O . LEU A 1 92 ? 26.595 -18.293 -24.173 1.00 85.69 92 LEU A O 1
ATOM 724 N N . LEU A 1 93 ? 24.537 -17.534 -23.673 1.00 87.88 93 LEU A N 1
ATOM 725 C CA . LEU A 1 93 ? 24.032 -17.551 -25.046 1.00 87.88 93 LEU A CA 1
ATOM 726 C C . LEU A 1 93 ? 24.805 -16.569 -25.944 1.00 87.88 93 LEU A C 1
ATOM 728 O O . LEU A 1 93 ? 25.250 -16.935 -27.032 1.00 87.88 93 LEU A O 1
ATOM 732 N N . LEU A 1 94 ? 25.011 -15.333 -25.483 1.00 89.94 94 LEU A N 1
ATOM 733 C CA . LEU A 1 94 ? 25.775 -14.311 -26.204 1.00 89.94 94 LEU A CA 1
ATOM 734 C C . LEU A 1 94 ? 27.236 -14.729 -26.402 1.00 89.94 94 LEU A C 1
ATOM 736 O O . LEU A 1 94 ? 27.823 -14.469 -27.456 1.00 89.94 94 LEU A O 1
ATOM 740 N N . GLN A 1 95 ? 27.823 -15.405 -25.414 1.00 88.00 95 GLN A N 1
ATOM 741 C CA . GLN A 1 95 ? 29.179 -15.932 -25.504 1.00 88.00 95 GLN A CA 1
ATOM 742 C C . GLN A 1 95 ? 29.287 -17.075 -26.525 1.00 88.00 95 GLN A C 1
ATOM 744 O O . GLN A 1 95 ? 30.263 -17.103 -27.274 1.00 88.00 95 GLN A O 1
ATOM 749 N N . SER A 1 96 ? 28.278 -17.952 -26.622 1.00 86.88 96 SER A N 1
ATOM 750 C CA . SER A 1 96 ? 28.201 -18.979 -27.675 1.00 86.88 96 SER A CA 1
ATOM 751 C C . SER A 1 96 ? 28.169 -18.350 -29.067 1.00 86.88 96 SER A C 1
ATOM 753 O O . SER A 1 96 ? 29.005 -18.678 -29.902 1.00 86.88 96 SER A O 1
ATOM 755 N N . ILE A 1 97 ? 27.275 -17.381 -29.294 1.00 91.25 97 ILE A N 1
ATOM 756 C CA . ILE A 1 97 ? 27.127 -16.708 -30.596 1.00 91.25 97 ILE A CA 1
ATOM 757 C C . ILE A 1 97 ? 28.434 -16.025 -31.020 1.00 91.25 97 ILE A C 1
ATOM 759 O O . ILE A 1 97 ? 28.824 -16.088 -32.184 1.00 91.25 97 ILE A O 1
ATOM 763 N N . ARG A 1 98 ? 29.133 -15.375 -30.079 1.00 88.12 98 ARG A N 1
ATOM 764 C CA . ARG A 1 98 ? 30.422 -14.729 -30.362 1.00 88.12 98 ARG A CA 1
ATOM 765 C C . ARG A 1 98 ? 31.506 -15.739 -30.749 1.00 88.12 98 ARG A C 1
ATOM 767 O O . ARG A 1 98 ? 32.312 -15.431 -31.620 1.00 88.12 98 ARG A O 1
ATOM 774 N N . ASN A 1 99 ? 31.516 -16.918 -30.132 1.00 83.44 99 ASN A N 1
ATOM 775 C CA . ASN A 1 99 ? 32.472 -17.973 -30.464 1.00 83.44 99 ASN A CA 1
ATOM 776 C C . ASN A 1 99 ? 32.177 -18.620 -31.828 1.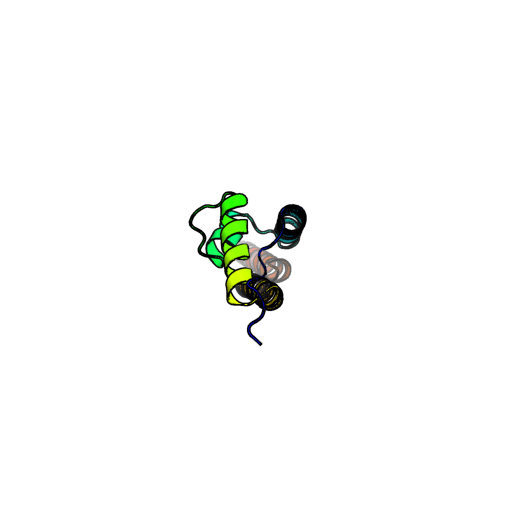00 83.44 99 ASN A C 1
ATOM 778 O O . ASN A 1 99 ? 33.118 -18.906 -32.556 1.00 83.44 99 ASN A O 1
ATOM 782 N N . ASP A 1 100 ? 30.904 -18.799 -32.195 1.00 83.81 100 ASP A N 1
ATOM 783 C CA . ASP A 1 100 ? 30.500 -19.348 -33.503 1.00 83.81 100 ASP A CA 1
ATOM 784 C C . ASP A 1 100 ? 30.758 -18.385 -34.678 1.00 83.81 100 ASP A C 1
ATOM 786 O O . AS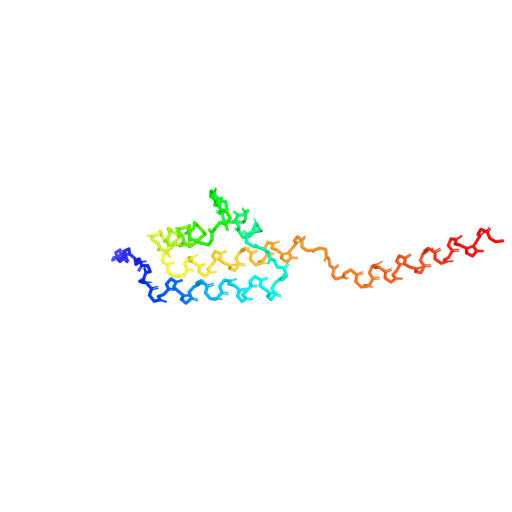P A 1 100 ? 30.869 -18.812 -35.825 1.00 83.81 100 ASP A O 1
ATOM 790 N N . ALA A 1 101 ? 30.850 -17.079 -34.412 1.00 75.62 101 ALA A N 1
ATOM 791 C CA . ALA A 1 101 ? 31.149 -16.056 -35.417 1.00 75.62 101 ALA A CA 1
ATOM 792 C C . ALA A 1 101 ? 32.659 -15.831 -35.662 1.00 75.62 101 ALA A C 1
ATOM 794 O O . ALA A 1 101 ? 33.015 -14.884 -36.369 1.00 75.62 101 ALA A O 1
ATOM 795 N N . SER A 1 102 ? 33.527 -16.649 -35.048 1.00 60.56 102 SER A N 1
ATOM 796 C CA . SER A 1 102 ? 34.999 -16.566 -35.130 1.00 60.56 102 SER A CA 1
ATOM 797 C C . SER A 1 102 ? 35.587 -17.517 -36.166 1.00 60.56 102 SER A C 1
ATOM 799 O O . SER A 1 102 ? 35.077 -18.652 -36.279 1.00 60.56 102 SER A O 1
#

Foldseek 3Di:
DPPDQDADDPVRLVVVLVVVVVVCVVLVHALVLLCVLLVFPDSDSVRSSVSLRVQCSVPNPVSSVVSVVVSSVVSVVPPDPPCVVVVVVVVVVVVVVVVVVD

Sequence (102 aa):
MVPAASTLNPDQLEQLELFLKDWLRHSGRTQADLRRSLRAGSIRMPALLQELQRTVMQAGVVGLAERLCSIEAEWQHHSPPVVGEELAQLDLLLQSIRNDAS